Protein AF-A0A5R8M1L9-F1 (afdb_monomer_lite)

Structure (mmCIF, N/CA/C/O backbone):
data_AF-A0A5R8M1L9-F1
#
_entry.id   AF-A0A5R8M1L9-F1
#
loop_
_atom_site.group_PDB
_atom_site.id
_atom_site.type_symbol
_atom_site.label_atom_id
_atom_site.label_alt_id
_atom_site.label_comp_id
_atom_site.label_asym_id
_atom_site.label_entity_id
_atom_site.label_seq_id
_atom_site.pdbx_PDB_ins_code
_atom_site.Cartn_x
_atom_site.Cartn_y
_atom_site.Cartn_z
_atom_site.occupancy
_atom_site.B_iso_or_equiv
_atom_site.auth_seq_id
_atom_site.auth_comp_id
_atom_site.auth_asym_id
_atom_site.auth_atom_id
_atom_site.pdbx_PDB_model_num
ATOM 1 N N . MET A 1 1 ? 14.907 -1.917 -16.200 1.00 59.91 1 MET A N 1
ATOM 2 C CA . MET A 1 1 ?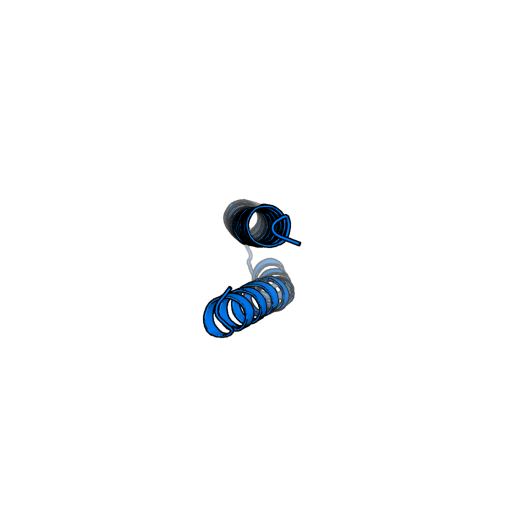 14.489 -1.744 -14.789 1.00 59.91 1 MET A CA 1
ATOM 3 C C . MET A 1 1 ? 14.329 -3.133 -14.187 1.00 59.91 1 MET A C 1
ATOM 5 O O . MET A 1 1 ? 13.566 -3.905 -14.750 1.00 59.91 1 MET A O 1
ATOM 9 N N . ASP A 1 2 ? 15.099 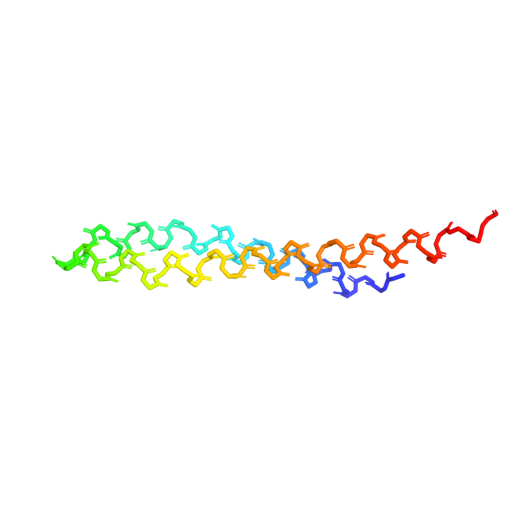-3.480 -13.151 1.00 78.12 2 ASP A N 1
ATOM 10 C CA . ASP A 1 2 ? 15.187 -4.857 -12.633 1.00 78.12 2 ASP A CA 1
ATOM 11 C C . ASP A 1 2 ? 13.843 -5.446 -12.197 1.00 78.12 2 ASP A C 1
ATOM 13 O O . ASP A 1 2 ? 13.056 -4.778 -11.523 1.00 78.12 2 ASP A O 1
ATOM 17 N N . LEU A 1 3 ? 13.635 -6.728 -12.519 1.00 75.62 3 LEU A N 1
ATOM 18 C CA . LEU A 1 3 ? 12.477 -7.539 -12.121 1.00 75.62 3 LEU A CA 1
ATOM 19 C C . LEU A 1 3 ? 12.195 -7.440 -10.611 1.00 75.62 3 LEU A C 1
ATOM 21 O O . LEU A 1 3 ? 11.045 -7.347 -10.189 1.00 75.62 3 LEU A O 1
ATOM 25 N N . TYR A 1 4 ? 13.256 -7.363 -9.806 1.00 76.19 4 TYR A N 1
ATOM 26 C CA . TYR A 1 4 ? 13.189 -7.200 -8.356 1.00 76.19 4 TYR A CA 1
ATOM 27 C C . TYR A 1 4 ? 12.410 -5.943 -7.920 1.00 76.19 4 TYR A C 1
ATOM 29 O O . TYR A 1 4 ? 11.571 -6.019 -7.026 1.00 76.19 4 TYR A O 1
ATOM 37 N N . LYS A 1 5 ? 12.603 -4.800 -8.600 1.00 69.12 5 LYS A N 1
ATOM 38 C CA . LYS A 1 5 ? 11.908 -3.535 -8.279 1.00 69.12 5 LYS A CA 1
ATOM 39 C C . LYS A 1 5 ? 10.407 -3.605 -8.574 1.00 69.12 5 LYS A C 1
ATOM 41 O O . LYS A 1 5 ? 9.621 -2.931 -7.916 1.00 69.12 5 LYS A O 1
ATOM 46 N N . TRP A 1 6 ? 10.012 -4.407 -9.563 1.00 72.56 6 TRP A N 1
ATOM 47 C CA . TRP A 1 6 ? 8.607 -4.638 -9.901 1.00 72.56 6 TRP A CA 1
ATOM 48 C C . TRP A 1 6 ? 7.925 -5.575 -8.905 1.00 72.56 6 TRP A C 1
ATOM 50 O O . TRP A 1 6 ? 6.804 -5.300 -8.484 1.00 72.56 6 TRP A O 1
ATOM 60 N N . ILE A 1 7 ? 8.614 -6.636 -8.478 1.00 81.12 7 ILE A N 1
ATOM 61 C CA . ILE A 1 7 ? 8.117 -7.559 -7.448 1.00 81.12 7 ILE A CA 1
ATOM 62 C C . ILE A 1 7 ? 7.915 -6.824 -6.116 1.00 81.12 7 ILE A C 1
ATOM 64 O O . ILE A 1 7 ? 6.864 -6.965 -5.495 1.00 81.12 7 ILE A O 1
ATOM 68 N N . GLU A 1 8 ? 8.871 -5.986 -5.710 1.00 76.62 8 GLU A N 1
ATOM 69 C CA . GLU A 1 8 ? 8.760 -5.154 -4.506 1.00 76.62 8 GLU A CA 1
ATOM 70 C C . GLU A 1 8 ? 7.523 -4.237 -4.554 1.00 76.62 8 GLU A C 1
ATOM 72 O O . GLU A 1 8 ? 6.758 -4.170 -3.592 1.00 76.62 8 GLU A O 1
ATOM 77 N N . LEU A 1 9 ? 7.263 -3.592 -5.697 1.00 78.12 9 LEU A N 1
ATOM 78 C CA . LEU A 1 9 ? 6.100 -2.718 -5.889 1.00 78.12 9 LEU A CA 1
ATOM 79 C C . LEU A 1 9 ? 4.767 -3.481 -5.780 1.00 78.12 9 LEU A C 1
ATOM 81 O O . LEU A 1 9 ? 3.809 -2.984 -5.180 1.00 78.12 9 LEU A O 1
ATOM 85 N N . ILE A 1 10 ? 4.711 -4.697 -6.332 1.00 82.06 10 ILE A N 1
ATOM 86 C CA . ILE A 1 10 ? 3.538 -5.577 -6.250 1.00 82.06 10 ILE A CA 1
ATOM 87 C C . ILE A 1 10 ? 3.291 -5.983 -4.794 1.00 82.06 10 ILE A C 1
ATOM 89 O O . ILE A 1 10 ? 2.168 -5.855 -4.310 1.00 82.06 10 ILE A O 1
ATOM 93 N N . ILE A 1 11 ? 4.336 -6.404 -4.075 1.00 83.44 11 ILE A N 1
ATOM 94 C CA . ILE A 1 11 ? 4.238 -6.781 -2.659 1.00 83.44 11 ILE A CA 1
ATOM 95 C C . ILE A 1 11 ? 3.746 -5.597 -1.824 1.00 83.44 11 ILE A C 1
ATOM 97 O O . ILE A 1 11 ? 2.803 -5.755 -1.052 1.00 83.44 11 ILE A O 1
ATOM 101 N N . LEU A 1 12 ? 4.321 -4.404 -2.010 1.00 80.75 12 LEU A N 1
ATOM 102 C CA . LEU A 1 12 ? 3.914 -3.196 -1.287 1.00 80.75 12 LEU A CA 1
ATOM 103 C C . LEU A 1 12 ? 2.448 -2.831 -1.553 1.00 80.75 12 LEU A C 1
ATOM 105 O O . LEU A 1 12 ? 1.713 -2.509 -0.620 1.00 80.75 12 LEU A O 1
ATOM 109 N N . THR A 1 13 ? 1.998 -2.940 -2.802 1.00 79.81 13 THR A N 1
ATOM 110 C CA . THR A 1 13 ? 0.597 -2.689 -3.174 1.00 79.81 13 THR A CA 1
ATOM 111 C C . THR A 1 13 ? -0.352 -3.678 -2.497 1.00 79.81 13 THR A C 1
ATOM 113 O O . THR A 1 13 ? -1.351 -3.275 -1.899 1.00 79.81 13 THR A O 1
ATOM 116 N N . VAL A 1 14 ? -0.026 -4.973 -2.534 1.00 82.81 14 VAL A N 1
ATOM 117 C CA . VAL A 1 14 ? -0.825 -6.024 -1.884 1.00 82.81 14 VAL A CA 1
ATOM 118 C C . VAL A 1 14 ? -0.878 -5.816 -0.370 1.00 82.81 14 VAL A C 1
ATOM 120 O O . VAL A 1 14 ? -1.941 -5.976 0.231 1.00 82.81 14 VAL A O 1
ATOM 123 N N . LEU A 1 15 ? 0.231 -5.401 0.247 1.00 81.88 15 LEU A N 1
ATOM 124 C CA . LEU A 1 15 ? 0.310 -5.136 1.683 1.00 81.88 15 LEU A CA 1
ATOM 125 C C . LEU A 1 15 ? -0.636 -4.002 2.102 1.00 81.88 15 LEU A C 1
ATOM 127 O O . LEU A 1 15 ? -1.367 -4.135 3.083 1.00 81.88 15 LEU A O 1
ATOM 131 N N . VAL A 1 16 ? -0.678 -2.916 1.322 1.00 80.75 16 VAL A N 1
ATOM 132 C CA . VAL A 1 16 ? -1.595 -1.787 1.544 1.00 80.75 16 VAL A CA 1
ATOM 133 C C . VAL A 1 16 ? -3.055 -2.226 1.419 1.00 80.75 16 VAL A C 1
ATOM 135 O O . VAL A 1 16 ? -3.865 -1.916 2.294 1.00 80.75 16 VAL A O 1
ATOM 138 N N . ILE A 1 17 ? -3.395 -3.005 0.388 1.00 80.44 17 ILE A N 1
ATOM 139 C CA . ILE A 1 17 ? -4.764 -3.508 0.185 1.00 80.44 17 ILE A CA 1
ATOM 140 C C . ILE A 1 17 ? -5.182 -4.443 1.332 1.00 80.44 17 ILE A C 1
ATOM 142 O O . ILE A 1 17 ? -6.297 -4.331 1.842 1.00 80.44 17 ILE A O 1
ATOM 146 N N . ALA A 1 18 ? -4.291 -5.329 1.785 1.00 80.31 18 ALA A N 1
ATOM 147 C CA . ALA A 1 18 ? -4.556 -6.271 2.875 1.00 80.31 18 ALA A CA 1
ATOM 148 C C . ALA A 1 18 ? -4.680 -5.593 4.258 1.00 80.31 18 ALA A C 1
ATOM 150 O O . ALA A 1 18 ? -5.390 -6.083 5.145 1.00 80.31 18 ALA A O 1
ATOM 151 N N . LEU A 1 19 ? -4.036 -4.438 4.452 1.00 77.31 19 LEU A N 1
ATOM 152 C CA . LEU A 1 19 ? -4.136 -3.648 5.682 1.00 77.31 19 LEU A CA 1
ATOM 153 C C . LEU A 1 19 ? -5.524 -3.010 5.868 1.00 77.31 19 LEU A C 1
ATOM 155 O O . LEU A 1 19 ? -5.970 -2.855 7.007 1.00 77.31 19 LEU A O 1
ATOM 159 N N . TYR A 1 20 ? -6.246 -2.705 4.786 1.00 74.62 20 TYR A N 1
ATOM 160 C CA . TYR A 1 20 ? -7.560 -2.049 4.836 1.00 74.62 20 TYR A CA 1
ATOM 161 C C . TYR A 1 20 ? -8.675 -2.855 5.549 1.00 74.62 20 TYR A C 1
ATOM 163 O O . TYR A 1 20 ? -9.325 -2.317 6.451 1.00 74.62 20 TYR A O 1
ATOM 171 N N . PRO A 1 21 ? -8.932 -4.142 5.231 1.00 78.56 21 PRO A N 1
ATOM 172 C CA . PRO A 1 21 ? -9.932 -4.933 5.954 1.00 78.56 21 PRO A CA 1
ATOM 173 C C . PRO A 1 21 ? -9.520 -5.203 7.409 1.00 78.56 21 PRO A C 1
ATOM 175 O O . PRO A 1 21 ? -10.370 -5.218 8.302 1.00 78.56 21 PRO A O 1
ATOM 178 N N . THR A 1 22 ? -8.217 -5.362 7.661 1.00 76.31 22 THR A N 1
ATOM 179 C CA . THR A 1 22 ? -7.653 -5.553 9.007 1.00 76.31 22 THR A CA 1
ATOM 180 C C . THR A 1 22 ? -7.888 -4.322 9.885 1.00 76.31 22 THR A C 1
ATOM 182 O O . THR A 1 22 ? -8.288 -4.439 11.044 1.00 76.31 22 THR A O 1
ATOM 185 N N . TRP A 1 23 ? -7.726 -3.129 9.311 1.00 72.12 23 TRP A N 1
ATOM 186 C CA . TRP A 1 23 ? -8.082 -1.866 9.947 1.00 72.12 23 TRP A CA 1
ATOM 187 C C . TRP A 1 23 ? -9.564 -1.766 10.283 1.00 72.12 23 TRP A C 1
ATOM 189 O O . TRP A 1 23 ? -9.922 -1.480 11.424 1.00 72.12 23 TRP A O 1
ATOM 199 N N . ARG A 1 24 ? -10.426 -2.031 9.293 1.00 73.69 24 ARG A N 1
ATOM 200 C CA . ARG A 1 24 ? -11.885 -1.983 9.451 1.00 73.69 24 ARG A CA 1
ATOM 201 C C . ARG A 1 24 ? -12.352 -2.854 10.615 1.00 73.69 24 ARG A C 1
ATOM 203 O O . ARG A 1 24 ? -13.199 -2.403 11.382 1.00 73.69 24 ARG A O 1
ATOM 210 N N . LYS A 1 25 ? -11.774 -4.052 10.775 1.00 77.50 25 LYS A N 1
ATOM 211 C CA . LYS A 1 25 ? -12.039 -4.931 11.926 1.00 77.50 25 LYS A CA 1
ATOM 212 C C . LYS A 1 25 ? -11.574 -4.311 13.247 1.00 77.50 25 LYS A C 1
ATOM 214 O O . LYS A 1 25 ? -12.390 -4.154 14.149 1.00 77.50 25 LYS A O 1
ATOM 219 N N . LYS A 1 26 ? -10.317 -3.858 13.339 1.00 71.56 26 LYS A N 1
ATOM 220 C CA . LYS A 1 26 ? -9.786 -3.236 14.570 1.00 71.56 26 LYS A CA 1
ATOM 221 C C . LYS A 1 26 ? -10.560 -1.991 15.013 1.00 71.56 26 LYS A C 1
ATOM 223 O O . LYS A 1 26 ? -10.734 -1.779 16.210 1.00 71.56 26 LYS A O 1
ATOM 228 N N . VAL A 1 27 ? -11.032 -1.173 14.074 1.00 68.38 27 VAL A N 1
ATOM 229 C CA . VAL A 1 27 ? -11.862 0.007 14.375 1.00 68.38 27 VAL A CA 1
ATOM 230 C C . VAL A 1 27 ? -13.239 -0.388 14.897 1.00 68.38 27 VAL A C 1
ATOM 232 O O . VAL A 1 27 ? -13.753 0.263 15.803 1.00 68.38 27 VAL A O 1
ATOM 235 N N . ALA A 1 28 ? -13.848 -1.439 14.343 1.00 72.12 28 ALA A N 1
ATOM 236 C CA . ALA A 1 28 ? -15.150 -1.919 14.798 1.00 72.12 28 ALA A CA 1
ATOM 237 C C . ALA A 1 28 ? -15.099 -2.467 16.236 1.00 72.12 28 ALA A C 1
ATOM 239 O O . ALA A 1 28 ? -16.063 -2.302 16.980 1.00 72.12 28 ALA A O 1
ATOM 240 N N . GLU A 1 29 ? -13.972 -3.070 16.619 1.00 77.19 29 GLU A N 1
ATOM 241 C CA . GLU A 1 29 ? -13.750 -3.706 17.925 1.00 77.19 29 GLU A CA 1
ATOM 242 C C . GLU A 1 29 ? -13.204 -2.747 19.001 1.00 77.19 29 GLU A C 1
ATOM 244 O O . GLU A 1 29 ? -13.190 -3.090 20.182 1.00 77.19 29 GLU A O 1
ATOM 249 N N . SER A 1 30 ? -12.768 -1.537 18.629 1.00 69.31 30 SER A N 1
ATOM 250 C CA . SER A 1 30 ? -12.175 -0.585 19.575 1.00 69.31 30 SER A CA 1
ATOM 251 C C . SER A 1 30 ? -13.241 0.292 20.258 1.00 69.31 30 SER A C 1
ATOM 253 O O . SER A 1 30 ? -14.021 0.954 19.566 1.00 69.31 30 SER A O 1
ATOM 255 N N . PRO A 1 31 ? -13.261 0.373 21.606 1.00 64.00 31 PRO A N 1
ATOM 256 C CA . PRO A 1 31 ? -14.224 1.193 22.349 1.00 64.00 31 PRO A CA 1
ATOM 257 C C . PRO A 1 31 ? -14.026 2.702 22.129 1.00 64.00 31 PRO A C 1
ATOM 259 O O . PRO A 1 31 ? -14.986 3.465 22.213 1.00 64.00 31 PRO A O 1
ATOM 262 N N . ASP A 1 32 ? -12.814 3.132 21.760 1.00 68.44 32 ASP A N 1
ATOM 263 C CA . ASP A 1 32 ? -12.509 4.514 21.384 1.00 68.44 32 ASP A CA 1
ATOM 264 C C . ASP A 1 32 ? -12.454 4.672 19.851 1.00 68.44 32 ASP A C 1
ATOM 266 O O . ASP A 1 32 ? -11.408 4.608 19.188 1.00 68.44 32 ASP A O 1
ATOM 270 N N . LYS A 1 33 ? -13.643 4.817 19.257 1.00 59.75 33 LYS A N 1
ATOM 271 C CA . LYS A 1 33 ? -13.832 4.894 17.799 1.00 59.75 33 LYS A CA 1
ATOM 272 C C . LYS A 1 33 ? -13.197 6.137 17.167 1.00 59.75 33 LYS A C 1
ATOM 274 O O . LYS A 1 33 ? -12.905 6.112 15.976 1.00 59.75 33 LYS A O 1
ATOM 279 N N . LYS A 1 34 ? -12.973 7.216 17.929 1.00 59.69 34 LYS A N 1
ATOM 280 C CA . LYS A 1 34 ? -12.414 8.473 17.399 1.00 59.69 34 LYS A CA 1
ATOM 281 C C . LYS A 1 34 ? -10.886 8.451 17.346 1.00 59.69 34 LYS A C 1
ATOM 283 O O . LYS A 1 34 ? -10.319 8.852 16.331 1.00 59.69 34 LYS A O 1
ATOM 288 N N . ALA A 1 35 ? -10.223 7.946 18.387 1.00 56.06 35 ALA A N 1
ATOM 289 C CA . ALA A 1 35 ? -8.761 7.883 18.431 1.00 56.06 35 ALA A CA 1
ATOM 290 C C . ALA A 1 35 ? -8.187 6.820 17.472 1.00 56.06 35 ALA A C 1
ATOM 292 O O . ALA A 1 35 ? -7.222 7.084 16.750 1.00 56.06 35 ALA A O 1
ATOM 293 N N . SER A 1 36 ? -8.818 5.640 17.398 1.00 59.72 36 SER A N 1
ATOM 294 C CA . SER A 1 36 ? -8.366 4.541 16.526 1.00 59.72 36 SER A CA 1
ATOM 295 C C . SER A 1 36 ? -8.564 4.818 15.028 1.00 59.72 36 SER A C 1
ATOM 297 O O . SER A 1 36 ? -7.788 4.331 14.202 1.00 59.72 36 SER A O 1
ATOM 299 N N . GLN A 1 37 ? -9.560 5.634 14.660 1.00 63.22 37 GLN A N 1
ATOM 300 C CA . GLN A 1 37 ? -9.780 6.032 13.269 1.00 63.22 37 GLN A CA 1
ATOM 301 C C . GLN A 1 37 ? -8.726 7.019 12.774 1.00 63.22 37 GLN A C 1
ATOM 303 O O . GLN A 1 37 ? -8.222 6.825 11.672 1.00 63.22 37 GLN A O 1
ATOM 308 N N . MET A 1 38 ? -8.357 8.042 13.552 1.00 63.31 38 MET A N 1
ATOM 309 C CA . MET A 1 38 ? -7.444 9.087 13.069 1.00 63.31 38 MET A CA 1
ATOM 310 C C . MET A 1 38 ? -6.040 8.546 12.791 1.00 63.31 38 MET A C 1
ATOM 312 O O . MET A 1 38 ? -5.581 8.623 11.654 1.00 63.31 38 MET A O 1
ATOM 316 N N . TRP A 1 39 ? -5.384 7.937 13.784 1.00 66.62 39 TRP A N 1
ATOM 317 C CA . TRP A 1 39 ? -3.994 7.480 13.643 1.00 66.62 39 TRP A CA 1
ATOM 318 C C . TRP A 1 39 ? -3.822 6.500 12.482 1.00 66.62 39 TRP A C 1
ATOM 320 O O . TRP A 1 39 ? -2.943 6.658 11.638 1.00 66.62 39 TRP A O 1
ATOM 330 N N . PHE A 1 40 ? -4.707 5.508 12.391 1.00 68.69 40 PHE A N 1
ATOM 331 C CA . PHE A 1 40 ? -4.599 4.499 11.350 1.00 68.69 40 PHE A CA 1
ATOM 332 C C . PHE A 1 40 ? -4.963 5.054 9.968 1.00 68.69 40 PHE A C 1
ATOM 334 O O . PHE A 1 40 ? -4.318 4.689 8.991 1.00 68.69 40 PHE A O 1
ATOM 341 N N . THR A 1 41 ? -5.935 5.968 9.867 1.00 74.12 41 THR A N 1
ATOM 342 C CA . THR A 1 41 ? -6.270 6.621 8.589 1.00 74.12 41 THR A CA 1
ATOM 343 C C . THR A 1 41 ? -5.068 7.392 8.047 1.00 74.12 41 THR A C 1
ATOM 345 O O . THR A 1 41 ? -4.725 7.222 6.879 1.00 74.12 41 THR A O 1
ATOM 348 N N . TYR A 1 42 ? -4.368 8.166 8.885 1.00 77.12 42 TYR A N 1
ATOM 349 C CA . TYR A 1 42 ? -3.150 8.867 8.463 1.00 77.12 42 TYR A CA 1
ATOM 350 C C . TYR A 1 42 ? -2.041 7.902 8.034 1.00 77.12 42 TYR A C 1
ATOM 352 O O . TYR A 1 42 ? -1.438 8.104 6.983 1.00 77.12 42 TYR A O 1
ATOM 360 N N . VAL A 1 43 ? -1.807 6.827 8.795 1.00 79.56 43 VAL A N 1
ATOM 361 C CA . VAL A 1 43 ? -0.794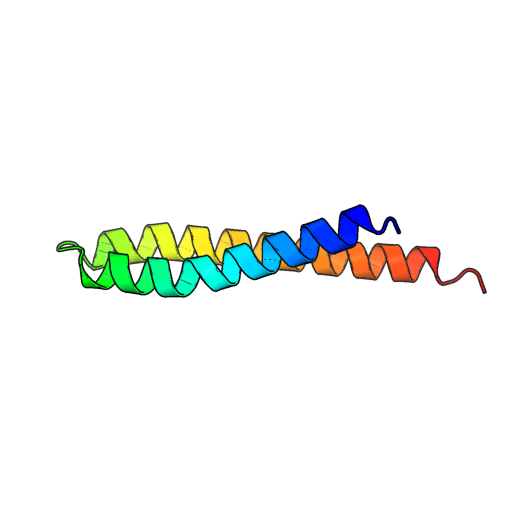 5.813 8.458 1.00 79.56 43 VAL A CA 1
ATOM 362 C C . VAL A 1 43 ? -1.138 5.101 7.146 1.00 79.56 43 VAL A C 1
ATOM 364 O O . VAL A 1 43 ? -0.279 4.967 6.279 1.00 79.56 43 VAL A O 1
ATOM 367 N N . TYR A 1 44 ? -2.393 4.697 6.953 1.00 78.88 44 TYR A N 1
ATOM 368 C CA . TYR A 1 44 ? -2.858 4.057 5.723 1.00 78.88 44 TYR A CA 1
ATOM 369 C C . TYR A 1 44 ? -2.658 4.965 4.505 1.00 78.88 44 TYR A C 1
ATOM 371 O O . TYR A 1 44 ? -2.032 4.553 3.530 1.00 78.88 44 TYR A O 1
ATOM 379 N N . TRP A 1 45 ? -3.126 6.216 4.570 1.00 79.06 45 TRP A N 1
ATOM 380 C CA . TRP A 1 45 ? -2.974 7.165 3.465 1.00 79.06 45 TRP A CA 1
ATOM 381 C C . TRP A 1 45 ? -1.517 7.547 3.204 1.00 79.06 45 TRP A C 1
ATOM 383 O O . TRP A 1 45 ? -1.145 7.747 2.049 1.00 79.06 45 TRP A O 1
ATOM 393 N N . PHE A 1 46 ? -0.674 7.582 4.237 1.00 83.56 46 PHE A N 1
ATOM 394 C CA . PHE A 1 46 ? 0.767 7.755 4.079 1.00 83.56 46 PHE A CA 1
ATOM 395 C C . PHE A 1 46 ? 1.389 6.602 3.275 1.00 83.56 46 PHE A C 1
ATOM 397 O O . PHE A 1 46 ? 2.102 6.852 2.304 1.00 83.56 46 PHE A O 1
ATOM 404 N N . PHE A 1 47 ? 1.068 5.345 3.607 1.00 81.50 47 PHE A N 1
ATOM 405 C CA . PHE A 1 47 ? 1.541 4.181 2.848 1.00 81.50 47 PHE A CA 1
ATOM 406 C C . PHE A 1 47 ? 1.011 4.161 1.409 1.00 81.50 47 PHE A C 1
ATOM 408 O O . PHE A 1 47 ? 1.780 3.904 0.484 1.00 81.50 47 PHE A O 1
ATOM 415 N N . VAL A 1 48 ? -0.270 4.485 1.203 1.00 82.38 48 VAL A N 1
ATOM 416 C CA . VAL A 1 48 ? -0.859 4.639 -0.139 1.00 82.38 48 VAL A CA 1
ATOM 417 C C . VAL A 1 48 ? -0.089 5.689 -0.946 1.00 82.38 48 VAL A C 1
ATOM 419 O O . VAL A 1 48 ? 0.298 5.428 -2.084 1.00 82.38 48 VAL A O 1
ATOM 422 N N . GLY A 1 49 ? 0.182 6.854 -0.351 1.00 84.56 49 GLY A N 1
ATOM 423 C CA . GLY A 1 49 ? 0.942 7.928 -0.989 1.00 84.56 49 GLY A CA 1
ATOM 424 C C . GLY A 1 49 ? 2.367 7.511 -1.353 1.00 84.56 49 GLY A C 1
ATOM 425 O O . GLY A 1 49 ? 2.837 7.821 -2.446 1.00 84.56 49 GLY A O 1
ATOM 426 N N . LEU A 1 50 ? 3.037 6.752 -0.483 1.00 86.19 50 LEU A N 1
ATOM 427 C CA . LEU A 1 50 ? 4.398 6.261 -0.705 1.00 86.19 50 LEU A CA 1
ATOM 428 C C . LEU A 1 50 ? 4.458 5.249 -1.861 1.00 86.19 50 LEU A C 1
ATOM 430 O O . LEU A 1 50 ? 5.325 5.354 -2.731 1.00 86.19 50 LEU A O 1
ATOM 434 N N . VAL A 1 51 ? 3.497 4.321 -1.929 1.00 85.31 51 VAL A N 1
ATOM 435 C CA . VAL A 1 51 ? 3.362 3.376 -3.052 1.00 85.31 51 VAL A CA 1
ATOM 436 C C . VAL A 1 51 ? 3.052 4.112 -4.357 1.00 85.31 51 VAL A C 1
ATOM 438 O O . VAL A 1 51 ? 3.658 3.810 -5.387 1.00 85.31 51 VAL A O 1
ATOM 441 N N . ALA A 1 52 ? 2.170 5.115 -4.327 1.00 83.88 52 ALA A N 1
ATOM 442 C CA . ALA A 1 52 ? 1.850 5.931 -5.496 1.00 83.88 52 ALA A CA 1
ATOM 443 C C . ALA A 1 52 ? 3.078 6.703 -6.008 1.00 83.88 52 ALA A C 1
ATOM 445 O O . ALA A 1 52 ? 3.423 6.594 -7.185 1.00 83.88 52 ALA A O 1
ATOM 446 N N . LEU A 1 53 ? 3.799 7.403 -5.124 1.00 88.12 53 LEU A N 1
ATOM 447 C CA . LEU A 1 53 ? 5.055 8.092 -5.444 1.00 88.12 53 LEU A CA 1
ATOM 448 C C . LEU A 1 53 ? 6.074 7.139 -6.064 1.00 88.12 53 LEU A C 1
ATOM 450 O O . LEU A 1 53 ? 6.690 7.455 -7.083 1.00 88.12 53 LEU A O 1
ATOM 454 N N . ARG A 1 54 ? 6.231 5.947 -5.481 1.00 82.25 54 ARG A N 1
ATOM 455 C CA . ARG A 1 54 ? 7.199 4.975 -5.981 1.00 82.25 54 ARG A CA 1
ATOM 456 C C . ARG A 1 54 ? 6.797 4.372 -7.324 1.00 82.25 54 ARG A C 1
ATOM 458 O O . ARG A 1 54 ? 7.674 4.092 -8.142 1.00 82.25 54 ARG A O 1
ATOM 465 N N . THR A 1 55 ? 5.498 4.224 -7.570 1.00 81.00 55 THR A N 1
ATOM 466 C CA . THR A 1 55 ? 4.940 3.801 -8.861 1.00 81.00 55 THR A CA 1
ATOM 467 C C . THR A 1 55 ? 5.205 4.855 -9.933 1.00 81.00 55 THR A C 1
ATOM 469 O O . THR A 1 55 ? 5.758 4.531 -10.980 1.00 81.00 55 THR A O 1
ATOM 472 N N . VAL A 1 56 ? 4.912 6.128 -9.648 1.00 86.00 56 VAL A N 1
ATOM 473 C CA . VAL A 1 56 ? 5.183 7.254 -10.559 1.00 86.00 56 VAL A CA 1
ATOM 474 C C . VAL A 1 56 ? 6.677 7.371 -10.862 1.00 86.00 56 VAL A C 1
ATOM 476 O O . VAL A 1 56 ? 7.050 7.486 -12.024 1.00 86.00 56 VAL A O 1
ATOM 479 N N . ALA A 1 57 ? 7.545 7.259 -9.852 1.00 82.62 57 ALA A N 1
ATOM 480 C CA . ALA A 1 57 ? 8.995 7.275 -10.045 1.00 82.62 57 ALA A CA 1
ATOM 481 C C . ALA A 1 57 ? 9.483 6.112 -10.928 1.00 82.62 57 ALA A C 1
ATOM 483 O O . ALA A 1 57 ? 10.340 6.311 -11.784 1.00 82.62 57 ALA A O 1
ATOM 484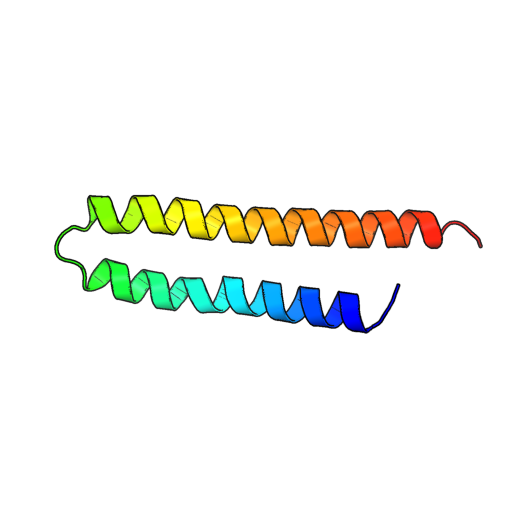 N N . SER A 1 58 ? 8.924 4.909 -10.756 1.00 78.31 58 SER A N 1
ATOM 485 C CA . SER A 1 58 ? 9.218 3.754 -11.617 1.00 78.31 58 SER A CA 1
ATOM 486 C C . SER A 1 58 ? 8.785 3.992 -13.065 1.00 78.31 58 SER A C 1
ATOM 488 O O . SER A 1 58 ? 9.545 3.687 -13.978 1.00 78.31 58 SER A O 1
ATOM 490 N N . ILE A 1 59 ? 7.591 4.553 -13.283 1.00 81.44 59 ILE A N 1
ATOM 491 C CA . ILE A 1 59 ? 7.071 4.868 -14.622 1.00 81.44 59 ILE A CA 1
ATOM 492 C C . ILE A 1 59 ? 7.910 5.965 -15.284 1.00 81.44 59 ILE A C 1
ATOM 494 O O . ILE A 1 59 ? 8.286 5.818 -16.441 1.00 81.44 59 ILE A O 1
ATOM 498 N N . LEU A 1 60 ? 8.252 7.030 -14.553 1.00 82.69 60 LEU A N 1
ATOM 499 C CA . LEU A 1 60 ? 9.110 8.110 -15.046 1.00 82.69 60 LEU A CA 1
ATOM 500 C C . LEU A 1 60 ? 10.507 7.603 -15.405 1.00 82.69 60 LEU A C 1
ATOM 502 O O . LEU A 1 60 ? 10.996 7.898 -16.490 1.00 82.69 60 LEU A O 1
ATOM 506 N N . LEU A 1 61 ? 11.132 6.797 -14.540 1.00 78.88 61 LEU A N 1
ATOM 507 C CA . LEU A 1 61 ? 12.420 6.170 -14.842 1.00 78.88 61 LEU A CA 1
ATOM 508 C C . LEU A 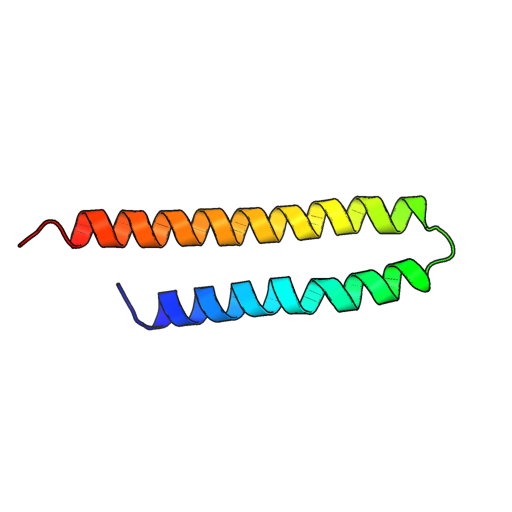1 61 ? 12.321 5.278 -16.081 1.00 78.88 61 LEU A C 1
ATOM 510 O O . LEU A 1 61 ? 13.167 5.382 -16.962 1.00 78.88 61 LEU A O 1
ATOM 514 N N . ALA A 1 62 ? 11.280 4.447 -16.182 1.00 73.94 62 ALA A N 1
ATOM 515 C CA . ALA A 1 62 ? 11.048 3.612 -17.354 1.00 73.94 62 ALA A CA 1
ATOM 516 C C . ALA A 1 62 ? 10.874 4.452 -18.631 1.00 73.94 62 ALA A C 1
ATOM 518 O O . ALA A 1 62 ? 11.506 4.139 -19.635 1.00 73.94 62 ALA A O 1
ATOM 519 N N . ALA A 1 63 ? 10.107 5.545 -18.580 1.00 75.31 63 ALA A N 1
ATOM 520 C CA . ALA A 1 63 ? 9.905 6.464 -19.700 1.00 75.31 63 ALA A CA 1
ATOM 521 C C . ALA A 1 63 ? 11.205 7.175 -20.114 1.00 75.31 63 ALA A C 1
ATOM 523 O O . ALA A 1 63 ? 11.513 7.249 -21.298 1.00 75.31 63 ALA A O 1
ATOM 524 N N . MET A 1 64 ? 12.013 7.632 -19.154 1.00 73.75 64 MET A N 1
ATOM 525 C CA . MET A 1 64 ? 13.306 8.269 -19.431 1.00 73.75 64 MET A CA 1
ATOM 526 C C . MET A 1 64 ? 14.338 7.284 -19.996 1.00 73.75 64 MET A C 1
ATOM 528 O O . MET A 1 64 ? 15.109 7.653 -20.873 1.00 73.75 64 MET A O 1
ATOM 532 N N . THR A 1 65 ? 14.349 6.029 -19.532 1.00 66.19 65 THR A N 1
ATOM 533 C CA . THR A 1 65 ? 15.243 4.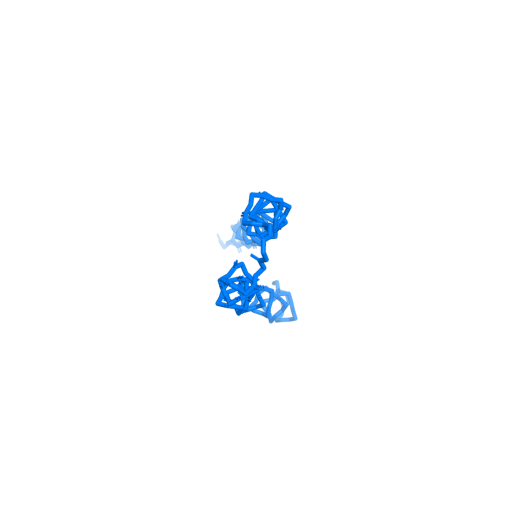984 -20.071 1.00 66.19 65 THR A CA 1
ATOM 534 C C . THR A 1 65 ? 14.728 4.328 -21.357 1.00 66.19 65 THR A C 1
ATOM 536 O O . THR A 1 65 ? 15.496 3.657 -22.035 1.00 66.19 65 THR A O 1
ATOM 539 N N . GLY A 1 66 ? 13.443 4.503 -21.684 1.00 56.91 66 GLY A N 1
ATOM 540 C CA . GLY A 1 66 ? 12.774 3.934 -22.858 1.00 56.91 66 GLY A CA 1
ATOM 541 C C . GLY A 1 66 ? 12.670 4.878 -24.061 1.00 56.91 66 GLY A C 1
ATOM 542 O O . GLY A 1 66 ? 12.248 4.434 -25.120 1.00 56.91 66 GLY A O 1
ATOM 543 N N . MET A 1 67 ? 13.082 6.146 -23.934 1.00 52.44 67 MET A N 1
ATOM 544 C CA . MET A 1 67 ? 13.253 7.095 -25.053 1.00 52.44 67 MET A CA 1
ATOM 545 C C . MET A 1 67 ? 14.669 7.035 -25.657 1.00 52.44 67 MET A C 1
ATOM 547 O O . MET A 1 67 ? 15.240 8.049 -26.050 1.00 52.44 67 MET A O 1
ATOM 551 N N . VAL A 1 68 ? 15.249 5.835 -25.705 1.00 48.59 68 VAL A N 1
ATOM 552 C CA . VAL A 1 68 ? 16.384 5.502 -26.574 1.00 48.59 68 VAL A CA 1
ATOM 553 C C . VAL A 1 68 ? 15.909 4.371 -27.482 1.00 48.59 68 VAL A C 1
ATOM 555 O O . VAL A 1 68 ? 16.278 3.213 -27.310 1.00 48.59 68 VAL A O 1
ATOM 558 N N . PHE A 1 69 ? 15.004 4.718 -28.390 1.00 44.56 69 PHE A N 1
ATOM 559 C CA . PHE A 1 69 ? 14.739 3.977 -29.616 1.00 44.56 69 PHE A CA 1
ATOM 560 C C . PHE A 1 69 ? 14.767 4.981 -30.761 1.00 44.56 69 PHE A C 1
ATOM 562 O O . PHE A 1 69 ? 14.141 6.054 -30.598 1.00 44.56 69 PHE A O 1
#

Radius of gyration: 16.6 Å; chains: 1; bounding box: 32×17×52 Å

Secondary structure (DSSP, 8-state):
--HHHHHHHHHHHHHHHHHHHHHHHHHHH-S-HHHHHHHHHHHHHHHHHHHHHHHHHHHHHHHHHH---

pLDDT: mean 74.3, std 9.44, range [44.56, 88.12]

Organism: Lacticaseibacillus zeae (NCBI:txid57037)

Foldseek 3Di:
DDPVLVVVLVVLVVVLVVVVVVLVVVLVPDPPNPVSCPVVVVVSVVSVVVSVVSVVVVVVVCVVVVVPD

Sequence (69 aa):
MDLYKWIELIILTVLVIALYPTWRKKVAESPDKKASQMWFTYVYWFFVGLVALRTVASILLAAMTGMVF